Protein AF-A0A0P7W0I5-F1 (afdb_monomer_lite)

Radius of gyration: 29.63 Å; chains: 1; bounding box: 46×49×88 Å

Secondary structure (DSSP, 8-state):
------S-PPPPHHHHHHHHHHHHHHHHHHHHHHSSPPPHHHHHHHHHHHHHHHHHHHHHHHHHHHHHH--TTHHHHHHHHHHHHHHHHHHHHHHHHTT-

Foldseek 3Di:
DDDDDDDDDDPDVVVVVVVVVVVVVVVVVVVCVVPVDPPPVRVCVVLVVLLVVLQVQLQVQLVVVCVVVVPPPVSNVVSNVRSNVVSVVVVVVVVVVVVD

pLDDT: mean 83.16, std 11.59, range [45.47, 97.06]

Sequence (100 aa):
MSSPSDHTRPPEPDDFEHRLAEKLKARQARQAKENAAPSGWATGMRYGSEFFGGVIAGTVIGLLADHFFGWSPFGLLAGVMLGFAAGALNIVRAVRSMQN

Structure (mmCIF, N/CA/C/O backbone):
data_AF-A0A0P7W0I5-F1
#
_entry.id   AF-A0A0P7W0I5-F1
#
loop_
_atom_site.group_PDB
_atom_site.id
_atom_site.type_symbol
_atom_site.label_atom_id
_atom_site.label_alt_id
_atom_site.label_comp_id
_atom_site.label_asym_id
_atom_site.label_entity_id
_atom_site.label_seq_id
_atom_site.pdbx_PDB_ins_code
_atom_site.Cartn_x
_atom_site.Cartn_y
_atom_site.Cartn_z
_atom_site.occupancy
_atom_site.B_iso_or_equiv
_atom_site.auth_seq_id
_atom_site.auth_comp_id
_atom_site.auth_asym_id
_atom_site.auth_atom_id
_atom_site.pdbx_PDB_model_num
ATOM 1 N N . MET A 1 1 ? 20.826 -43.113 -68.226 1.00 45.47 1 MET A N 1
ATOM 2 C CA . MET A 1 1 ? 21.982 -43.019 -67.313 1.00 45.47 1 MET A CA 1
ATOM 3 C C . MET A 1 1 ? 21.581 -42.040 -66.223 1.00 45.47 1 MET A C 1
ATOM 5 O O . MET A 1 1 ? 21.725 -40.840 -66.397 1.00 45.47 1 MET A O 1
ATOM 9 N N . SER A 1 2 ? 20.903 -42.541 -65.192 1.00 67.12 2 SER A N 1
ATOM 10 C CA . SER A 1 2 ? 20.373 -41.724 -64.098 1.00 67.12 2 SER A CA 1
ATOM 11 C C . SER A 1 2 ? 21.404 -41.760 -62.984 1.00 67.12 2 SER A C 1
ATOM 13 O O . SER A 1 2 ? 21.557 -42.806 -62.359 1.00 67.12 2 SER A O 1
ATOM 15 N N . SER A 1 3 ? 22.148 -40.671 -62.785 1.00 56.59 3 SER A N 1
ATOM 16 C CA . SER A 1 3 ? 23.022 -40.556 -61.618 1.00 56.59 3 SER A CA 1
ATOM 17 C C . SER A 1 3 ? 22.262 -39.885 -60.470 1.00 56.59 3 SER A C 1
ATOM 19 O O . SER A 1 3 ? 21.796 -38.758 -60.638 1.00 56.59 3 SER A O 1
ATOM 21 N N . PRO A 1 4 ? 22.121 -40.586 -59.334 1.00 73.00 4 PRO A N 1
ATOM 22 C CA . PRO A 1 4 ? 21.506 -40.111 -58.106 1.00 73.00 4 PRO A CA 1
ATOM 23 C C . PRO A 1 4 ? 22.547 -39.440 -57.201 1.00 73.00 4 PRO A C 1
ATOM 25 O O . PRO A 1 4 ? 23.656 -39.947 -57.048 1.00 73.00 4 PRO A O 1
ATOM 28 N N . SER A 1 5 ? 22.176 -38.342 -56.547 1.00 59.25 5 SER A N 1
ATOM 29 C CA . SER A 1 5 ? 22.854 -37.888 -55.326 1.00 59.25 5 SER A CA 1
ATOM 30 C C . SER A 1 5 ? 21.947 -36.970 -54.517 1.00 59.25 5 SER A C 1
ATOM 32 O O . SER A 1 5 ? 21.949 -35.743 -54.617 1.00 59.25 5 SER A O 1
ATOM 34 N N . ASP A 1 6 ? 21.147 -37.660 -53.715 1.00 61.91 6 ASP A N 1
ATOM 35 C CA . ASP A 1 6 ? 20.580 -37.190 -52.467 1.00 61.91 6 ASP A CA 1
ATOM 36 C C . ASP A 1 6 ? 21.669 -36.640 -51.515 1.00 61.91 6 ASP A C 1
ATOM 38 O O . ASP A 1 6 ? 22.823 -37.069 -51.531 1.00 61.91 6 ASP A O 1
ATOM 42 N N . HIS A 1 7 ? 21.255 -35.657 -50.720 1.00 67.12 7 HIS A N 1
ATOM 43 C CA . HIS A 1 7 ? 21.805 -35.172 -49.452 1.00 67.12 7 HIS A CA 1
ATOM 44 C C . HIS A 1 7 ? 23.266 -35.470 -49.060 1.00 67.12 7 HIS A C 1
ATOM 46 O O . HIS A 1 7 ? 23.553 -36.511 -48.477 1.00 67.12 7 HIS A O 1
ATOM 52 N N . THR A 1 8 ? 24.168 -34.481 -49.192 1.00 60.59 8 THR A N 1
ATOM 53 C CA . THR A 1 8 ? 25.277 -34.216 -48.224 1.00 60.59 8 THR A CA 1
ATOM 54 C C . THR A 1 8 ? 26.040 -32.908 -48.500 1.00 60.59 8 THR A C 1
ATOM 56 O O . THR A 1 8 ? 27.248 -32.820 -48.298 1.00 60.59 8 THR A O 1
ATOM 59 N N . ARG A 1 9 ? 25.371 -31.837 -48.954 1.00 60.09 9 ARG A N 1
ATOM 60 C CA . ARG A 1 9 ? 26.022 -30.517 -48.913 1.00 60.09 9 ARG A CA 1
ATOM 61 C C . ARG A 1 9 ? 25.907 -29.982 -47.483 1.00 60.09 9 ARG A C 1
ATOM 63 O O . ARG A 1 9 ? 24.776 -29.903 -46.997 1.00 60.09 9 ARG A O 1
ATOM 70 N N . PRO A 1 10 ? 27.024 -29.687 -46.783 1.00 65.50 10 PRO A N 1
ATOM 71 C CA . PRO A 1 10 ? 26.940 -29.007 -45.499 1.00 65.50 10 PRO A CA 1
ATOM 72 C C . PRO A 1 10 ? 26.109 -27.734 -45.708 1.00 65.50 10 PRO A C 1
ATOM 74 O O . PRO A 1 10 ? 26.225 -27.129 -46.779 1.00 65.50 10 PRO A O 1
ATOM 77 N N . PRO A 1 11 ? 25.226 -27.381 -44.755 1.00 67.81 11 PRO A N 1
ATOM 78 C CA . PRO A 1 11 ? 24.438 -26.160 -44.859 1.00 67.81 11 PRO A CA 1
ATOM 79 C C . PRO A 1 11 ? 25.382 -25.013 -45.210 1.00 67.81 11 PRO A C 1
ATOM 81 O O . PRO A 1 11 ? 26.448 -24.893 -44.600 1.00 67.81 11 PRO A O 1
ATOM 84 N N . GLU A 1 12 ? 25.018 -24.247 -46.237 1.00 75.75 12 GLU A N 1
ATOM 85 C CA . GLU A 1 12 ? 25.815 -23.118 -46.692 1.00 75.75 12 GLU A CA 1
ATOM 86 C C . GLU A 1 12 ? 26.065 -22.214 -45.473 1.00 75.75 12 GLU A C 1
ATOM 88 O O . GLU A 1 12 ? 25.128 -21.984 -44.698 1.00 75.75 12 GLU A O 1
ATOM 93 N N . PRO A 1 13 ? 27.312 -21.779 -45.213 1.00 75.75 13 PRO A N 1
ATOM 94 C CA . PRO A 1 13 ? 27.631 -20.978 -44.032 1.00 75.75 13 PRO A CA 1
ATOM 95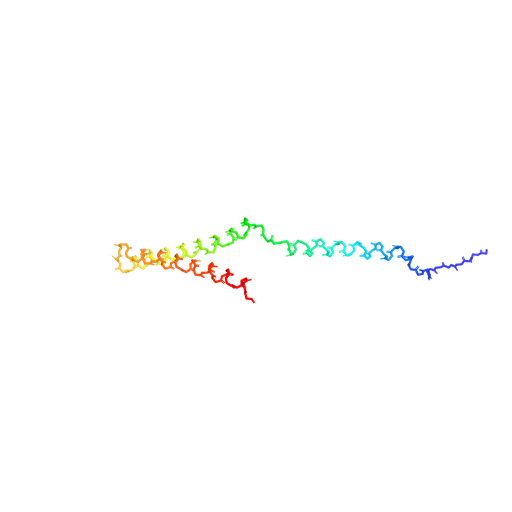 C C . PRO A 1 13 ? 26.674 -19.793 -43.861 1.00 75.75 13 PRO A C 1
ATOM 97 O O . PRO A 1 13 ? 26.236 -19.511 -42.750 1.00 75.75 13 PRO A O 1
ATOM 100 N N . ASP A 1 14 ? 26.241 -19.205 -44.972 1.00 79.44 14 ASP A N 1
ATOM 101 C CA . ASP A 1 14 ? 25.291 -18.100 -45.020 1.00 79.44 14 ASP A CA 1
ATOM 102 C C . ASP A 1 14 ? 23.921 -18.461 -44.412 1.00 79.44 14 ASP A C 1
ATOM 104 O O . ASP A 1 14 ? 23.385 -17.687 -43.621 1.00 79.44 14 ASP A O 1
ATOM 108 N N . ASP A 1 15 ? 23.384 -19.663 -44.656 1.00 85.00 15 ASP A N 1
ATOM 109 C CA . ASP A 1 15 ? 22.123 -20.144 -44.056 1.00 85.00 15 ASP A CA 1
ATOM 110 C C . ASP A 1 15 ? 22.243 -20.381 -42.544 1.00 85.00 15 ASP A C 1
ATOM 112 O O . ASP A 1 15 ? 21.271 -20.288 -41.778 1.00 85.00 15 ASP A O 1
ATOM 116 N N . PHE A 1 16 ? 23.432 -20.780 -42.092 1.00 84.12 16 PHE A N 1
ATOM 117 C CA . PHE A 1 16 ? 23.718 -20.947 -40.674 1.00 84.12 16 PHE A CA 1
ATOM 118 C C . PHE A 1 16 ? 23.810 -19.587 -39.979 1.00 84.12 16 PHE A C 1
ATOM 120 O O . PHE A 1 16 ? 23.121 -19.378 -38.977 1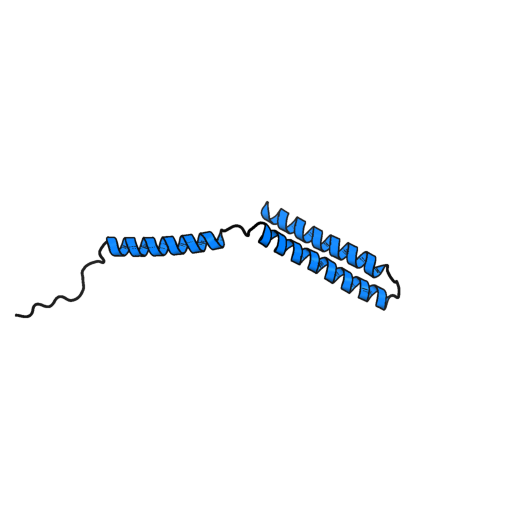.00 84.12 16 PHE A O 1
ATOM 127 N N . GLU A 1 17 ? 24.574 -18.657 -40.550 1.00 87.12 17 GLU A N 1
ATOM 128 C CA . GLU A 1 17 ? 24.723 -17.288 -40.057 1.00 87.12 17 GLU A CA 1
ATOM 129 C C . GLU A 1 17 ? 23.381 -16.550 -40.040 1.00 87.12 17 GLU A C 1
ATOM 131 O O . GLU A 1 17 ? 23.044 -15.901 -39.050 1.00 87.12 17 GLU A O 1
ATOM 136 N N . HIS A 1 18 ? 22.548 -16.721 -41.071 1.00 88.50 18 HIS A N 1
ATOM 137 C CA . HIS A 1 18 ? 21.234 -16.083 -41.138 1.00 88.50 18 HIS A CA 1
ATOM 138 C C . HIS A 1 18 ? 20.307 -16.569 -40.016 1.00 88.50 18 HIS A C 1
ATOM 140 O O . HIS A 1 18 ? 19.693 -15.766 -39.307 1.00 88.50 18 HIS A O 1
ATOM 146 N N . ARG A 1 19 ? 20.251 -17.888 -39.780 1.00 84.88 19 ARG A N 1
ATOM 147 C CA . ARG A 1 19 ? 19.459 -18.473 -38.683 1.00 84.88 19 ARG A CA 1
ATOM 148 C C . ARG A 1 19 ? 20.023 -18.121 -37.313 1.00 84.88 19 ARG A C 1
ATOM 150 O O . ARG A 1 19 ? 19.258 -17.950 -36.362 1.00 84.88 19 ARG A O 1
ATOM 157 N N . LEU A 1 20 ? 21.344 -18.028 -37.186 1.00 89.12 20 LEU A N 1
ATOM 158 C CA . LEU A 1 20 ? 21.994 -17.614 -35.951 1.00 89.12 20 LEU A CA 1
ATOM 159 C C . LEU A 1 20 ? 21.682 -16.145 -35.651 1.00 89.12 20 LEU A C 1
ATOM 161 O O . LEU A 1 20 ? 21.268 -15.837 -34.535 1.00 89.12 20 LEU A O 1
ATOM 165 N N . ALA A 1 21 ? 21.778 -15.266 -36.648 1.00 90.50 21 ALA A N 1
ATOM 166 C CA . ALA A 1 21 ? 21.435 -13.854 -36.546 1.00 90.50 21 ALA A CA 1
ATOM 167 C C . ALA A 1 21 ? 19.954 -13.644 -36.202 1.00 90.50 21 ALA A C 1
ATOM 169 O O . ALA A 1 21 ? 19.640 -12.833 -35.330 1.00 90.50 21 ALA A O 1
ATOM 170 N N . GLU A 1 22 ? 19.037 -14.398 -36.813 1.00 92.00 22 GLU A N 1
ATOM 171 C CA . GLU A 1 22 ? 17.615 -14.370 -36.450 1.00 92.00 22 GLU A CA 1
ATOM 172 C C . GLU A 1 22 ? 17.378 -14.822 -35.008 1.00 92.00 22 GLU A C 1
ATOM 174 O O . GLU A 1 22 ? 16.688 -14.140 -34.247 1.00 92.00 22 GLU A O 1
ATOM 179 N N . LYS A 1 23 ? 17.985 -15.940 -34.593 1.00 89.50 23 LYS A N 1
ATOM 180 C CA . LYS A 1 23 ? 17.871 -16.439 -33.215 1.00 89.50 23 LYS A CA 1
ATOM 181 C C . LYS A 1 23 ? 18.475 -15.468 -32.204 1.00 89.50 23 LYS A C 1
ATOM 183 O O . LYS A 1 23 ? 17.897 -15.282 -31.134 1.00 89.50 23 LYS A O 1
ATOM 188 N N . LEU A 1 24 ? 19.605 -14.840 -32.528 1.00 89.94 24 LEU A N 1
ATOM 189 C CA . LEU A 1 24 ? 20.242 -13.817 -31.701 1.00 89.94 24 LEU A CA 1
ATOM 190 C C . LEU A 1 24 ? 19.359 -12.575 -31.594 1.00 89.94 24 LEU A C 1
ATOM 192 O O . LEU A 1 24 ? 19.112 -12.132 -30.479 1.00 89.94 24 LEU A O 1
ATOM 196 N N . LYS A 1 25 ? 18.804 -12.069 -32.702 1.00 89.94 25 LYS A N 1
ATOM 197 C CA . LYS A 1 25 ? 17.857 -10.941 -32.694 1.00 89.94 25 LYS A CA 1
ATOM 198 C C . LYS A 1 25 ? 16.604 -11.250 -31.880 1.00 89.94 25 LYS A C 1
ATOM 200 O O . LYS A 1 25 ? 16.185 -10.427 -31.072 1.00 89.94 25 LYS A O 1
ATOM 205 N N . ALA A 1 26 ? 16.027 -12.440 -32.034 1.00 88.12 26 ALA A N 1
ATOM 206 C CA . ALA A 1 26 ? 14.859 -12.861 -31.263 1.00 88.12 26 ALA A CA 1
ATOM 207 C C . ALA A 1 26 ? 15.170 -12.959 -29.761 1.00 88.12 26 ALA A C 1
ATOM 209 O O . ALA A 1 26 ? 14.384 -12.500 -28.930 1.00 88.12 26 ALA A O 1
ATOM 210 N N . ARG A 1 27 ? 16.340 -13.508 -29.401 1.00 85.44 27 ARG A N 1
ATOM 211 C CA . ARG A 1 27 ? 16.816 -13.543 -28.011 1.00 85.44 27 ARG A CA 1
ATOM 212 C C . ARG A 1 27 ? 17.070 -12.144 -27.468 1.00 85.44 27 ARG A C 1
ATOM 214 O O . ARG A 1 27 ? 16.591 -11.850 -26.383 1.00 85.44 27 ARG A O 1
ATOM 221 N N . GLN A 1 28 ? 17.732 -11.275 -28.225 1.00 83.69 28 GLN A N 1
ATOM 222 C CA . GLN A 1 28 ? 17.985 -9.887 -27.846 1.00 83.69 28 GLN A CA 1
ATOM 223 C C . GLN A 1 28 ? 16.688 -9.100 -27.671 1.00 83.69 28 GLN A C 1
ATOM 225 O O . GLN A 1 28 ? 16.570 -8.372 -26.700 1.00 83.69 28 GLN A O 1
ATOM 230 N N . ALA A 1 29 ? 15.689 -9.270 -28.538 1.00 81.44 29 ALA A N 1
ATOM 231 C CA . ALA A 1 29 ? 14.393 -8.606 -28.398 1.00 81.44 29 ALA A CA 1
ATOM 232 C C . ALA A 1 29 ? 13.624 -9.092 -27.159 1.00 81.44 29 ALA A C 1
ATOM 234 O O . ALA A 1 29 ? 13.026 -8.293 -26.439 1.00 81.44 29 ALA A O 1
ATOM 235 N N . ARG A 1 30 ? 13.665 -10.400 -26.877 1.00 79.62 30 ARG A N 1
ATOM 236 C CA . ARG A 1 30 ? 13.047 -10.984 -25.678 1.00 79.62 30 ARG A CA 1
ATOM 237 C C . ARG A 1 30 ? 13.758 -10.522 -24.409 1.00 79.62 30 ARG A C 1
ATOM 239 O O . ARG A 1 30 ? 13.102 -10.082 -23.474 1.00 79.62 30 ARG A O 1
ATOM 246 N N . GLN A 1 31 ? 15.085 -10.517 -24.434 1.00 75.69 31 GLN A N 1
ATOM 247 C CA . GLN A 1 31 ? 15.930 -10.056 -23.344 1.00 75.69 31 GLN A CA 1
ATOM 248 C C . GLN A 1 31 ? 15.824 -8.539 -23.148 1.00 75.69 31 GLN A C 1
ATOM 250 O O . GLN A 1 31 ? 15.806 -8.085 -22.020 1.00 75.69 31 GLN A O 1
ATOM 255 N N . ALA A 1 32 ? 15.662 -7.743 -24.207 1.00 72.50 32 ALA A N 1
ATOM 256 C CA . ALA A 1 32 ? 15.392 -6.309 -24.120 1.00 72.50 32 ALA A CA 1
ATOM 257 C C . ALA A 1 32 ? 13.996 -6.019 -23.563 1.00 72.50 32 ALA A C 1
ATOM 259 O O . ALA A 1 32 ? 13.819 -5.005 -22.910 1.00 72.50 32 ALA A O 1
ATOM 260 N N . LYS A 1 33 ? 13.013 -6.899 -23.784 1.00 70.44 33 LYS A N 1
ATOM 261 C CA . LYS A 1 33 ? 11.675 -6.794 -23.186 1.00 70.44 33 LYS A CA 1
ATOM 262 C C . LYS A 1 33 ? 11.655 -7.234 -21.717 1.00 70.44 33 LYS A C 1
ATOM 264 O O . LYS A 1 33 ? 10.924 -6.650 -20.930 1.00 70.44 33 LYS A O 1
ATOM 269 N N . GLU A 1 34 ? 12.453 -8.239 -21.358 1.00 67.88 34 GLU A N 1
ATOM 270 C CA . GLU A 1 34 ? 12.656 -8.700 -19.975 1.00 67.88 34 GLU A CA 1
ATOM 271 C C . GLU A 1 34 ? 13.522 -7.716 -19.163 1.00 67.88 34 GLU A C 1
ATOM 273 O O . GLU A 1 34 ? 13.226 -7.454 -18.002 1.00 67.88 34 GLU A O 1
ATOM 278 N N . ASN A 1 35 ? 14.539 -7.118 -19.791 1.00 61.72 35 ASN A N 1
ATOM 279 C CA . ASN A 1 35 ? 15.435 -6.113 -19.207 1.00 61.72 35 ASN A CA 1
ATOM 280 C C . ASN A 1 35 ? 14.943 -4.676 -19.407 1.00 61.72 35 ASN A C 1
ATOM 282 O O . ASN A 1 35 ? 15.588 -3.745 -18.920 1.00 61.72 35 ASN A O 1
ATOM 286 N N . ALA A 1 36 ? 13.847 -4.462 -20.143 1.00 65.75 36 ALA A N 1
ATOM 287 C CA . ALA A 1 36 ? 13.219 -3.153 -20.217 1.00 65.75 36 ALA A CA 1
ATOM 288 C C . ALA A 1 36 ? 12.768 -2.819 -18.802 1.00 65.75 36 ALA A C 1
ATOM 290 O O . ALA A 1 36 ? 11.818 -3.415 -18.290 1.00 65.75 36 ALA A O 1
ATOM 291 N N . ALA A 1 37 ? 13.481 -1.887 -18.167 1.00 62.78 37 ALA A N 1
ATOM 292 C CA . ALA A 1 37 ? 13.101 -1.384 -16.864 1.00 62.78 37 ALA A CA 1
ATOM 293 C C . ALA A 1 37 ? 11.614 -1.004 -16.934 1.00 62.78 37 ALA A C 1
ATOM 295 O O . ALA A 1 37 ? 11.226 -0.281 -17.863 1.00 62.78 37 ALA A O 1
ATOM 296 N N . PRO A 1 38 ? 10.763 -1.521 -16.025 1.00 66.62 38 PRO A N 1
ATOM 297 C CA . PRO A 1 38 ? 9.360 -1.151 -16.011 1.00 66.62 38 PRO A CA 1
ATOM 298 C C . PRO A 1 38 ? 9.279 0.370 -16.032 1.00 66.62 38 PRO A C 1
ATOM 300 O O . PRO A 1 38 ? 9.976 1.040 -15.264 1.00 66.62 38 PRO A O 1
ATOM 303 N N . SER A 1 39 ? 8.469 0.911 -16.947 1.00 77.50 39 SER A N 1
ATOM 304 C CA . SER A 1 39 ? 8.320 2.358 -17.081 1.00 77.50 39 SER A CA 1
ATOM 305 C C . SER A 1 39 ? 8.058 2.969 -15.703 1.00 77.50 39 SER A C 1
ATOM 307 O O . SER A 1 39 ? 7.435 2.331 -14.847 1.00 77.50 39 SER A O 1
ATOM 309 N N . GLY A 1 40 ? 8.525 4.198 -15.461 1.00 79.56 40 GLY A N 1
ATOM 310 C CA . GLY A 1 40 ? 8.298 4.870 -14.172 1.00 79.56 40 GLY A CA 1
ATOM 311 C C . GLY A 1 40 ? 6.823 4.827 -13.746 1.00 79.56 40 GLY A C 1
ATOM 312 O O . GLY A 1 40 ? 6.519 4.660 -12.569 1.00 79.56 40 GLY A O 1
ATOM 313 N N . TRP A 1 41 ? 5.914 4.833 -14.728 1.00 84.50 41 TRP A N 1
ATOM 314 C CA . TRP A 1 41 ? 4.486 4.590 -14.551 1.00 84.50 41 TRP A CA 1
ATOM 315 C C . TRP A 1 41 ? 4.1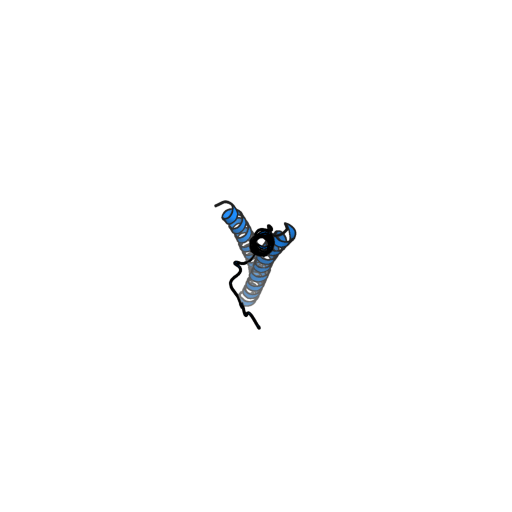42 3.186 -14.027 1.00 84.50 41 TRP A C 1
ATOM 317 O O . TRP A 1 41 ? 3.443 3.072 -13.027 1.00 84.50 41 TRP A O 1
ATOM 327 N N . ALA A 1 42 ? 4.631 2.111 -14.655 1.00 85.38 42 ALA A N 1
ATOM 328 C CA . ALA A 1 42 ? 4.372 0.738 -14.207 1.00 85.38 42 ALA A CA 1
ATOM 329 C C . ALA A 1 42 ? 4.928 0.476 -12.797 1.00 85.38 42 ALA A C 1
ATOM 331 O O . ALA A 1 42 ? 4.266 -0.146 -11.965 1.00 85.38 42 ALA A O 1
ATOM 332 N N . THR A 1 43 ? 6.117 1.009 -12.512 1.00 84.38 43 THR A N 1
ATOM 333 C CA . THR A 1 43 ? 6.736 0.950 -11.184 1.00 84.38 43 THR A CA 1
ATOM 334 C C . THR A 1 43 ? 5.909 1.724 -10.152 1.00 84.38 43 THR A C 1
ATOM 336 O O . THR A 1 43 ? 5.608 1.197 -9.082 1.00 84.38 43 THR A O 1
ATOM 339 N N . GLY A 1 44 ? 5.473 2.941 -10.494 1.00 87.50 44 GLY A N 1
ATOM 340 C CA . GLY A 1 44 ? 4.603 3.760 -9.650 1.00 87.50 44 GLY A CA 1
ATOM 341 C C . GLY A 1 44 ? 3.245 3.110 -9.380 1.00 87.50 44 GLY A C 1
ATOM 342 O O . GLY A 1 44 ? 2.801 3.092 -8.236 1.00 87.50 44 GLY A O 1
ATOM 343 N N . MET A 1 45 ? 2.612 2.505 -10.391 1.00 91.31 45 MET A N 1
ATOM 344 C CA . MET A 1 45 ? 1.350 1.778 -10.222 1.00 91.31 45 MET A CA 1
ATOM 345 C C . MET A 1 45 ? 1.500 0.566 -9.304 1.00 91.31 45 MET A C 1
ATOM 347 O O . MET A 1 45 ? 0.632 0.346 -8.462 1.00 91.31 45 MET A O 1
ATOM 351 N N . ARG A 1 46 ? 2.595 -0.200 -9.419 1.00 87.50 46 ARG A N 1
ATOM 352 C CA . ARG A 1 46 ? 2.843 -1.348 -8.535 1.00 87.50 46 ARG A CA 1
ATOM 353 C C . ARG A 1 46 ? 2.933 -0.899 -7.079 1.00 87.50 46 ARG A C 1
ATOM 355 O O . ARG A 1 46 ? 2.133 -1.342 -6.259 1.00 87.50 46 ARG A O 1
ATOM 362 N N . TYR A 1 47 ? 3.826 0.043 -6.784 1.00 89.06 47 TYR A N 1
ATOM 363 C CA . TYR A 1 47 ? 3.999 0.553 -5.421 1.00 89.06 47 TYR A CA 1
ATOM 364 C C . TYR A 1 47 ? 2.753 1.263 -4.887 1.00 89.06 47 TYR A C 1
ATOM 366 O O . TYR A 1 47 ? 2.393 1.084 -3.726 1.00 89.06 47 TYR A O 1
ATOM 374 N N . GLY A 1 48 ? 2.054 2.014 -5.740 1.00 91.06 48 GLY A N 1
ATOM 375 C CA . GLY A 1 48 ? 0.778 2.632 -5.401 1.00 91.06 48 GLY A CA 1
ATOM 376 C C . GLY A 1 48 ? -0.274 1.591 -5.020 1.00 91.06 48 GLY A C 1
ATOM 377 O O . GLY A 1 48 ? -0.904 1.726 -3.977 1.00 91.06 48 GLY A O 1
ATOM 378 N N . SER A 1 49 ? -0.432 0.523 -5.808 1.00 92.94 49 SER A N 1
ATOM 379 C CA . SER A 1 49 ? -1.418 -0.533 -5.536 1.00 92.94 49 SER A CA 1
ATOM 380 C C . SER A 1 49 ? -1.145 -1.285 -4.231 1.00 92.94 49 SER A C 1
ATOM 382 O O . SER A 1 49 ? -2.076 -1.554 -3.474 1.00 92.94 49 SER A O 1
ATOM 384 N N . GLU A 1 50 ? 0.125 -1.549 -3.918 1.00 89.94 50 GLU A N 1
ATOM 385 C CA . GLU A 1 50 ? 0.535 -2.173 -2.657 1.00 89.94 50 GLU A CA 1
ATOM 386 C C . GLU A 1 50 ? 0.235 -1.261 -1.458 1.00 89.94 50 GLU A C 1
ATOM 388 O O . GLU A 1 50 ? -0.288 -1.712 -0.438 1.00 89.94 50 GLU A O 1
ATOM 393 N N . PHE A 1 51 ? 0.499 0.040 -1.597 1.00 93.31 51 PHE A N 1
ATOM 394 C CA . PHE A 1 51 ? 0.191 1.034 -0.572 1.00 93.31 51 PHE A CA 1
ATOM 395 C C . PHE A 1 51 ? -1.317 1.192 -0.343 1.00 93.31 51 PHE A C 1
ATOM 397 O O . PHE A 1 51 ? -1.781 1.090 0.794 1.00 93.31 51 PHE A O 1
ATOM 404 N N . PHE A 1 52 ? -2.094 1.387 -1.412 1.00 94.31 52 PHE A N 1
ATOM 405 C CA . PHE A 1 52 ? -3.551 1.497 -1.327 1.00 94.31 52 PHE A CA 1
ATOM 406 C C . PHE A 1 52 ? -4.176 0.231 -0.737 1.00 94.31 52 PHE A C 1
ATOM 408 O O . PHE A 1 52 ? -5.083 0.334 0.088 1.00 94.31 52 PHE A O 1
ATOM 415 N N . GLY A 1 53 ? -3.660 -0.951 -1.090 1.00 95.31 53 GLY A N 1
ATOM 416 C CA . GLY A 1 53 ? -4.084 -2.217 -0.494 1.00 95.31 53 GLY A CA 1
ATOM 417 C C . GLY A 1 53 ? -3.899 -2.241 1.026 1.00 95.31 53 GLY A C 1
ATOM 418 O O . GLY A 1 53 ? -4.829 -2.600 1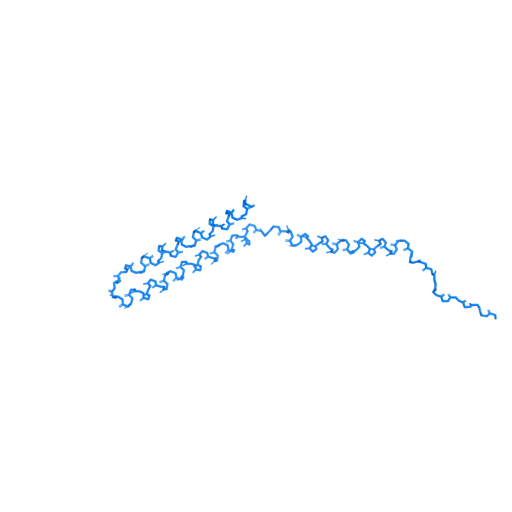.747 1.00 95.31 53 GLY A O 1
ATOM 419 N N . GLY A 1 54 ? -2.742 -1.789 1.523 1.00 93.44 54 GLY A N 1
ATOM 420 C CA . GLY A 1 54 ? -2.466 -1.681 2.960 1.00 93.44 54 GLY A CA 1
ATOM 421 C C . GLY A 1 54 ? -3.401 -0.712 3.689 1.00 93.44 54 GLY A C 1
ATOM 422 O O . GLY A 1 54 ? -3.923 -1.039 4.755 1.00 93.44 54 GLY A O 1
ATOM 423 N N . VAL A 1 55 ? -3.676 0.453 3.095 1.00 94.75 55 VAL A N 1
ATOM 424 C CA . VAL A 1 55 ? -4.603 1.446 3.666 1.00 94.75 55 VAL A CA 1
ATOM 425 C C . VAL A 1 55 ? -6.033 0.907 3.717 1.00 94.75 55 VAL A C 1
ATOM 427 O O . VAL A 1 55 ? -6.692 1.025 4.752 1.00 94.75 55 VAL A O 1
ATOM 430 N N . ILE A 1 56 ? -6.514 0.279 2.638 1.00 97.06 56 ILE A N 1
ATOM 431 C CA . ILE A 1 56 ? -7.858 -0.319 2.594 1.00 97.06 56 ILE A CA 1
ATOM 432 C C . ILE A 1 56 ? -7.968 -1.436 3.634 1.00 97.06 56 ILE A C 1
ATOM 434 O O . ILE A 1 56 ? -8.921 -1.446 4.411 1.00 97.06 56 ILE A O 1
ATOM 438 N N . ALA A 1 57 ? -6.978 -2.330 3.711 1.00 95.75 57 ALA A N 1
ATOM 439 C CA . ALA A 1 57 ? -6.957 -3.398 4.707 1.00 95.75 57 ALA A CA 1
ATOM 440 C C . ALA A 1 57 ? -6.988 -2.847 6.143 1.00 95.75 57 ALA A C 1
ATOM 442 O O . ALA A 1 57 ? -7.811 -3.282 6.948 1.00 95.75 57 ALA A O 1
ATOM 443 N N . GLY A 1 58 ? -6.153 -1.849 6.453 1.00 94.88 58 GLY A N 1
ATOM 444 C CA . GLY A 1 58 ? -6.134 -1.198 7.765 1.00 94.88 58 GLY A CA 1
ATOM 445 C C . GLY A 1 58 ? -7.455 -0.507 8.105 1.00 94.88 58 GLY A C 1
ATOM 446 O O . GLY A 1 58 ? -7.934 -0.609 9.232 1.00 94.88 58 GLY A O 1
ATOM 447 N N . THR A 1 59 ? -8.094 0.121 7.116 1.00 95.06 59 THR A N 1
ATOM 448 C CA . THR A 1 59 ? -9.413 0.750 7.278 1.00 95.06 59 THR A CA 1
ATOM 449 C C . THR A 1 59 ? -10.488 -0.289 7.592 1.00 95.06 59 THR A C 1
ATOM 451 O O . THR A 1 59 ? -11.253 -0.107 8.533 1.00 95.06 59 THR A O 1
ATOM 454 N N . VAL A 1 60 ? -10.531 -1.401 6.850 1.00 95.75 60 VAL A N 1
ATOM 455 C CA . VAL A 1 60 ? -11.496 -2.491 7.079 1.00 95.75 60 VAL A CA 1
ATOM 456 C C . VAL A 1 60 ? -11.312 -3.097 8.469 1.00 95.75 60 VAL A C 1
ATOM 458 O O . VAL A 1 60 ? -12.289 -3.278 9.193 1.00 95.75 60 VAL A O 1
ATOM 461 N N . ILE A 1 61 ? -10.067 -3.359 8.875 1.00 94.38 61 ILE A N 1
ATOM 462 C CA . ILE A 1 61 ? -9.751 -3.868 10.216 1.00 94.38 61 ILE A CA 1
ATOM 463 C C . ILE A 1 61 ? -10.169 -2.857 11.291 1.00 94.38 61 ILE A C 1
ATOM 465 O O . ILE A 1 61 ? -10.779 -3.243 12.286 1.00 94.38 61 ILE A O 1
ATOM 469 N N . GLY A 1 62 ? -9.887 -1.569 11.083 1.00 92.69 62 GLY A N 1
ATOM 470 C CA . GLY A 1 62 ? -10.257 -0.504 12.011 1.00 92.69 62 GLY A CA 1
ATOM 471 C C . GLY A 1 62 ? -11.770 -0.351 12.176 1.00 92.69 62 GLY A C 1
ATOM 472 O O . GLY A 1 62 ? -12.248 -0.218 13.298 1.00 92.69 62 GLY A O 1
ATOM 473 N N . LEU A 1 63 ? -12.533 -0.461 11.084 1.00 92.25 63 LEU A N 1
ATOM 474 C CA . LEU A 1 63 ? -14.000 -0.459 11.115 1.00 92.25 63 LEU A CA 1
ATOM 475 C C . LEU A 1 63 ? -14.569 -1.665 11.861 1.00 92.25 63 LEU A C 1
ATOM 477 O O . LEU A 1 63 ? -15.505 -1.517 12.644 1.00 92.25 63 LEU A O 1
ATOM 481 N N . LEU A 1 64 ? -14.008 -2.855 11.634 1.00 91.44 64 LEU A N 1
ATOM 482 C CA . LEU A 1 64 ? -14.407 -4.052 12.372 1.00 91.44 64 LEU A CA 1
ATOM 483 C C . LEU A 1 64 ? -14.125 -3.872 13.867 1.00 91.44 64 LEU A C 1
ATOM 485 O O . LEU A 1 64 ? -15.000 -4.142 14.685 1.00 91.44 64 LEU A O 1
ATOM 489 N N . ALA A 1 65 ? -12.945 -3.360 14.225 1.00 89.94 65 ALA A N 1
ATOM 490 C CA . ALA A 1 65 ? -12.598 -3.070 15.612 1.00 89.94 65 ALA A CA 1
ATOM 491 C C . ALA A 1 65 ? -13.569 -2.059 16.247 1.00 89.94 65 ALA A C 1
ATOM 493 O O . ALA A 1 65 ? -14.098 -2.325 17.325 1.00 89.94 65 ALA A O 1
ATOM 494 N N . ASP A 1 66 ? -13.877 -0.955 15.564 1.00 89.31 66 ASP A N 1
ATOM 495 C CA . ASP A 1 66 ? -14.854 0.031 16.045 1.00 89.31 66 ASP A CA 1
ATOM 496 C C . ASP A 1 66 ? -16.236 -0.587 16.271 1.00 89.31 66 ASP A C 1
ATOM 498 O O . ASP A 1 66 ? -16.896 -0.269 17.261 1.00 89.31 66 ASP A O 1
ATOM 502 N N . HIS A 1 67 ? -16.658 -1.505 15.397 1.00 87.94 67 HIS A N 1
ATOM 503 C CA . HIS A 1 67 ? -17.944 -2.186 15.518 1.00 87.94 67 HIS A CA 1
ATOM 504 C C . HIS A 1 67 ? -17.999 -3.150 16.713 1.00 87.94 67 HIS A C 1
ATOM 506 O O . HIS A 1 67 ? -18.997 -3.173 17.429 1.00 87.94 67 HIS A O 1
ATOM 512 N N . PHE A 1 68 ? -16.934 -3.920 16.960 1.00 87.56 68 PHE A N 1
ATOM 513 C CA . PHE A 1 68 ? -16.891 -4.875 18.075 1.00 87.56 68 PHE A CA 1
ATOM 514 C C . PHE A 1 68 ? -16.707 -4.204 19.438 1.00 87.56 68 PHE A C 1
ATOM 516 O O . PHE A 1 68 ? -17.315 -4.634 20.416 1.00 87.56 68 PHE A O 1
ATOM 523 N N . PHE A 1 69 ? -15.872 -3.165 19.518 1.00 84.44 69 PHE A N 1
ATOM 524 C CA . PHE A 1 69 ? -15.573 -2.482 20.780 1.00 84.44 69 PHE A CA 1
ATOM 525 C C . PHE A 1 69 ? -16.537 -1.327 21.086 1.00 84.44 69 PHE A C 1
ATOM 527 O O . PHE A 1 69 ? -16.554 -0.830 22.211 1.00 84.44 69 PHE A O 1
ATOM 534 N N . GLY A 1 70 ? -17.335 -0.876 20.111 1.00 76.81 70 GLY A N 1
ATOM 535 C CA . GLY A 1 70 ? -18.189 0.309 20.246 1.00 76.81 70 GLY A CA 1
ATOM 536 C C . GLY A 1 70 ? -17.398 1.618 20.380 1.00 76.81 70 GLY A C 1
ATOM 537 O O . GLY A 1 70 ? -17.958 2.644 20.759 1.00 76.81 70 GLY A O 1
ATOM 538 N N . TRP A 1 71 ? -16.090 1.592 20.100 1.00 74.69 71 TRP A N 1
ATOM 539 C CA . TRP A 1 71 ? -15.152 2.706 20.268 1.00 74.69 71 TRP A CA 1
ATOM 540 C C . TRP A 1 71 ? -15.026 3.540 18.987 1.00 74.69 71 TRP A C 1
ATOM 542 O O . TRP A 1 71 ? -13.926 3.777 18.503 1.00 74.69 71 TRP A O 1
ATOM 552 N N . SER A 1 72 ? -16.130 4.014 18.406 1.00 75.81 72 SER A N 1
ATOM 553 C CA . SER A 1 72 ? -16.024 4.848 17.199 1.00 75.81 72 SER A CA 1
ATOM 554 C C . SER A 1 72 ? -15.507 6.261 17.534 1.00 75.81 72 SER A C 1
ATOM 556 O O . SER A 1 72 ? -16.090 6.884 18.429 1.00 75.81 72 SER A O 1
ATOM 558 N N . PRO A 1 73 ? -14.498 6.821 16.824 1.00 82.19 73 PRO A N 1
ATOM 559 C CA . PRO A 1 73 ? -13.790 6.295 15.645 1.00 82.19 73 PRO A CA 1
ATOM 560 C C . PRO A 1 73 ? -12.311 5.917 15.918 1.00 82.19 73 PRO A C 1
ATOM 562 O O . PRO A 1 73 ? -11.437 6.160 15.081 1.00 82.19 73 PRO A O 1
ATOM 565 N N . PHE A 1 74 ? -11.975 5.419 17.112 1.00 87.88 74 PHE A N 1
ATOM 566 C CA . PHE A 1 74 ? -10.574 5.234 17.519 1.00 87.88 74 PHE A CA 1
ATOM 567 C C . PHE A 1 74 ? -9.888 4.065 16.804 1.00 87.88 74 PHE A C 1
ATOM 569 O O . PHE A 1 74 ? -8.723 4.180 16.418 1.00 87.88 74 PHE A O 1
ATOM 576 N N . GLY A 1 75 ? -10.596 2.957 16.596 1.00 87.81 75 GLY A N 1
ATOM 577 C CA . GLY A 1 75 ? -10.132 1.798 15.841 1.00 87.81 75 GLY A CA 1
ATOM 578 C C . GLY A 1 75 ? -9.968 2.106 14.358 1.00 87.81 75 GLY A C 1
ATOM 579 O O . GLY A 1 75 ? -8.950 1.725 13.785 1.00 87.81 75 GLY A O 1
ATOM 580 N N . LEU A 1 76 ? -10.876 2.870 13.741 1.00 91.62 76 LEU A N 1
ATOM 581 C CA . LEU A 1 76 ? -10.685 3.371 12.377 1.00 91.62 76 LEU A CA 1
ATOM 582 C C . LEU A 1 76 ? -9.459 4.288 12.276 1.00 91.62 76 LEU A C 1
ATOM 584 O O . LEU A 1 76 ? -8.649 4.114 11.366 1.00 91.62 76 LEU A O 1
ATOM 588 N N . LEU A 1 77 ? -9.273 5.219 13.219 1.00 92.94 77 LEU A N 1
ATOM 589 C CA . LEU A 1 77 ? -8.119 6.123 13.217 1.00 92.94 77 LEU A CA 1
ATOM 590 C C . LEU A 1 77 ? -6.797 5.349 13.344 1.00 92.94 77 LEU A C 1
ATOM 592 O O . LEU A 1 77 ? -5.871 5.558 12.556 1.00 92.94 77 LEU A O 1
ATOM 596 N N . ALA A 1 78 ? -6.726 4.414 14.295 1.00 91.94 78 ALA A N 1
ATOM 597 C CA . ALA A 1 78 ? -5.566 3.549 14.482 1.00 91.94 78 ALA A CA 1
ATOM 598 C C . ALA A 1 78 ? -5.340 2.626 13.274 1.00 91.94 78 ALA A C 1
ATOM 600 O O . ALA A 1 78 ? -4.209 2.484 12.814 1.00 91.94 78 ALA A O 1
ATOM 601 N N . GLY A 1 79 ? -6.404 2.037 12.727 1.00 93.31 79 GLY A N 1
ATOM 602 C CA . GLY A 1 79 ? -6.359 1.133 11.581 1.00 93.31 79 GLY A CA 1
ATOM 603 C C . GLY A 1 79 ? -5.854 1.813 10.310 1.00 93.31 79 GLY A C 1
ATOM 604 O O . GLY A 1 79 ? -4.987 1.268 9.629 1.00 93.31 79 GLY A O 1
ATOM 605 N N . VAL A 1 80 ? -6.315 3.033 10.020 1.00 94.25 80 VAL A N 1
ATOM 606 C CA . VAL A 1 80 ? -5.818 3.840 8.892 1.00 94.25 80 VAL A CA 1
ATOM 607 C C . VAL A 1 80 ? -4.345 4.200 9.084 1.00 94.25 80 VAL A C 1
ATOM 609 O O . VAL A 1 80 ? -3.555 4.035 8.155 1.00 94.25 80 VAL A O 1
ATOM 612 N N . MET A 1 81 ? -3.949 4.647 10.280 1.00 96.19 81 MET A N 1
ATOM 613 C CA . MET A 1 81 ? -2.545 4.956 10.584 1.00 96.19 81 MET A CA 1
ATOM 614 C C . MET A 1 81 ? -1.640 3.733 10.436 1.00 96.19 81 MET A C 1
ATOM 616 O O . MET A 1 81 ? -0.562 3.828 9.850 1.00 96.19 81 MET A O 1
ATOM 620 N N . LEU A 1 82 ? -2.091 2.571 10.907 1.00 94.50 82 LEU A N 1
ATOM 621 C CA . LEU A 1 82 ? -1.350 1.318 10.806 1.00 94.50 82 LEU A CA 1
ATOM 622 C C . LEU A 1 82 ? -1.275 0.834 9.350 1.00 94.50 82 LEU A C 1
ATOM 624 O O . LEU A 1 82 ? -0.196 0.463 8.894 1.00 94.50 82 LEU A O 1
ATOM 628 N N . GLY A 1 83 ? -2.372 0.913 8.592 1.00 93.56 83 GLY A N 1
ATOM 629 C CA . GLY A 1 83 ? -2.402 0.596 7.160 1.00 93.56 83 GLY A CA 1
ATOM 630 C C . GLY A 1 83 ? -1.484 1.500 6.334 1.00 93.56 83 GLY A C 1
ATOM 631 O O . GLY A 1 83 ? -0.740 1.016 5.479 1.00 93.56 83 GLY A O 1
ATOM 632 N N . PHE A 1 84 ? -1.460 2.799 6.643 1.00 94.31 84 PHE A N 1
ATOM 633 C CA . PHE A 1 84 ? -0.527 3.756 6.053 1.00 94.31 84 PHE A CA 1
ATOM 634 C C . PHE A 1 84 ? 0.926 3.417 6.398 1.00 94.31 84 PHE A C 1
ATOM 636 O O . PHE A 1 84 ? 1.766 3.343 5.502 1.00 94.31 84 PHE A O 1
ATOM 643 N N . ALA A 1 85 ? 1.228 3.174 7.678 1.00 94.75 85 ALA A N 1
ATOM 644 C CA . ALA A 1 85 ? 2.569 2.809 8.121 1.00 94.75 85 ALA A CA 1
ATOM 645 C C . ALA A 1 85 ? 3.046 1.517 7.445 1.00 94.75 85 ALA A C 1
ATOM 647 O O . ALA A 1 85 ? 4.162 1.473 6.933 1.00 94.75 85 ALA A O 1
ATOM 648 N N . ALA A 1 86 ? 2.194 0.492 7.371 1.00 93.25 86 ALA A N 1
ATOM 649 C CA . ALA A 1 86 ? 2.487 -0.761 6.684 1.00 93.25 86 ALA A CA 1
ATOM 650 C C . ALA A 1 86 ? 2.751 -0.547 5.184 1.00 93.25 86 ALA A C 1
ATOM 652 O O . ALA A 1 86 ? 3.746 -1.050 4.661 1.00 93.25 86 ALA A O 1
ATOM 653 N N . GLY A 1 87 ? 1.915 0.244 4.503 1.00 90.38 87 GLY A N 1
ATOM 654 C CA . GLY A 1 87 ? 2.103 0.585 3.091 1.00 90.38 87 GLY A CA 1
ATOM 655 C C . GLY A 1 87 ? 3.402 1.357 2.837 1.00 90.38 87 GLY A C 1
ATOM 656 O O . GLY A 1 87 ? 4.172 1.006 1.944 1.00 90.38 87 GLY A O 1
ATOM 657 N N . ALA A 1 88 ? 3.690 2.374 3.653 1.00 91.75 88 ALA A N 1
ATOM 658 C CA . ALA A 1 88 ? 4.914 3.167 3.553 1.00 91.75 88 ALA A CA 1
ATOM 659 C C . ALA A 1 88 ? 6.170 2.322 3.836 1.00 91.75 88 ALA A C 1
ATOM 661 O O . ALA A 1 88 ? 7.148 2.394 3.089 1.00 91.75 88 ALA A O 1
ATOM 662 N N . LEU A 1 89 ? 6.135 1.470 4.866 1.00 91.62 89 LEU A N 1
ATOM 663 C CA . LEU A 1 89 ? 7.220 0.540 5.186 1.00 91.62 89 LEU A CA 1
ATOM 664 C C . LEU A 1 89 ? 7.456 -0.472 4.058 1.00 91.62 89 LEU A C 1
ATOM 666 O O . LEU A 1 89 ? 8.612 -0.795 3.776 1.00 91.62 89 LEU A O 1
ATOM 670 N N . ASN A 1 90 ? 6.400 -0.943 3.385 1.00 89.94 90 ASN A N 1
ATOM 671 C CA . ASN A 1 90 ? 6.528 -1.843 2.239 1.00 89.94 90 ASN A CA 1
ATOM 672 C C . ASN A 1 90 ? 7.255 -1.168 1.063 1.00 89.94 90 ASN A C 1
ATOM 674 O O . ASN A 1 90 ? 8.185 -1.750 0.502 1.00 89.94 90 ASN A O 1
ATOM 678 N N . ILE A 1 91 ? 6.919 0.092 0.756 1.00 87.75 91 ILE A N 1
ATOM 679 C CA . ILE A 1 91 ? 7.606 0.873 -0.287 1.00 87.75 91 ILE A CA 1
ATOM 680 C C . ILE A 1 91 ? 9.080 1.083 0.069 1.00 87.75 91 ILE A C 1
ATOM 682 O O . ILE A 1 91 ? 9.958 0.794 -0.744 1.00 87.75 91 ILE A O 1
ATOM 686 N N . VAL A 1 92 ? 9.373 1.556 1.285 1.00 90.56 92 VAL A N 1
ATOM 687 C CA . VAL A 1 92 ? 10.758 1.800 1.726 1.00 90.56 92 VAL A CA 1
ATOM 688 C C . VAL A 1 92 ? 11.58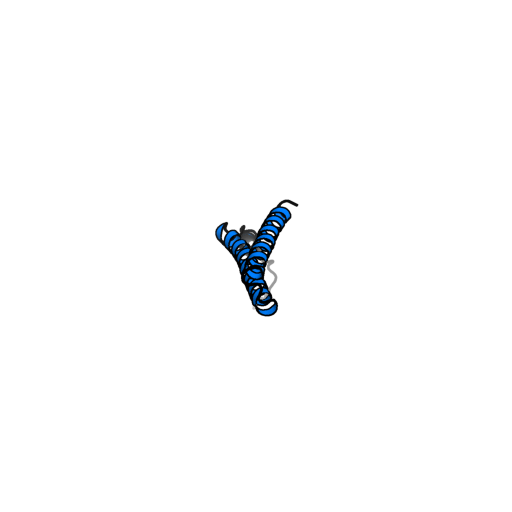0 0.513 1.662 1.00 90.56 92 VAL A C 1
ATOM 690 O O . VAL A 1 92 ? 12.727 0.531 1.213 1.00 90.56 92 VAL A O 1
ATOM 693 N N . ARG A 1 93 ? 10.994 -0.624 2.055 1.00 86.12 93 ARG A N 1
ATOM 694 C CA . ARG A 1 93 ? 11.638 -1.937 1.951 1.00 86.12 93 ARG A CA 1
ATOM 695 C C . ARG A 1 93 ? 11.930 -2.315 0.503 1.00 86.12 93 ARG A C 1
ATOM 697 O O . ARG A 1 93 ? 13.033 -2.779 0.222 1.00 86.12 93 ARG A O 1
ATOM 704 N N . ALA A 1 94 ? 10.980 -2.100 -0.403 1.00 85.25 94 ALA A N 1
ATOM 705 C CA . ALA A 1 94 ? 11.157 -2.414 -1.813 1.00 85.25 94 ALA A CA 1
ATOM 706 C C . ALA A 1 94 ? 12.260 -1.561 -2.456 1.00 85.25 94 ALA A C 1
ATOM 708 O O . ALA A 1 94 ? 13.133 -2.097 -3.139 1.00 85.25 94 ALA A O 1
ATOM 709 N N . VAL A 1 95 ? 12.295 -0.260 -2.156 1.00 85.94 95 VAL A N 1
ATOM 710 C CA . VAL A 1 95 ? 13.366 0.639 -2.612 1.00 85.94 95 VAL A CA 1
ATOM 711 C C . VAL A 1 95 ? 14.720 0.214 -2.042 1.00 85.94 95 VAL A C 1
ATOM 713 O O . VAL A 1 95 ? 15.708 0.170 -2.771 1.00 85.94 95 VAL A O 1
ATOM 716 N N . ARG A 1 96 ? 14.780 -0.167 -0.760 1.00 85.06 96 ARG A N 1
ATOM 717 C CA . ARG A 1 96 ? 16.021 -0.637 -0.131 1.00 85.06 96 ARG A CA 1
ATOM 718 C C . ARG A 1 96 ? 16.519 -1.954 -0.728 1.00 85.06 96 ARG A C 1
ATOM 720 O O . ARG A 1 96 ? 17.720 -2.123 -0.881 1.00 85.06 96 ARG A O 1
ATOM 727 N N . SER A 1 97 ? 15.613 -2.859 -1.102 1.00 77.94 97 SER A N 1
ATOM 728 C CA . SER A 1 97 ? 15.972 -4.124 -1.758 1.00 77.94 97 SER A CA 1
ATOM 729 C C . SER A 1 97 ? 16.541 -3.953 -3.169 1.00 77.94 97 SER A C 1
ATOM 731 O O . SER A 1 97 ? 17.187 -4.864 -3.659 1.00 77.94 97 SER A O 1
ATOM 733 N N . MET A 1 98 ? 16.336 -2.797 -3.813 1.00 73.62 98 MET A N 1
ATOM 734 C CA . MET A 1 98 ? 16.989 -2.473 -5.087 1.00 73.62 98 MET A CA 1
ATOM 735 C C . MET A 1 98 ? 18.432 -1.970 -4.922 1.00 73.62 98 MET A C 1
ATOM 737 O O . MET A 1 98 ? 19.152 -1.913 -5.912 1.00 73.62 98 MET A O 1
ATOM 741 N N . GLN A 1 99 ? 18.846 -1.562 -3.715 1.00 64.81 99 GLN A N 1
ATOM 742 C CA . GLN A 1 99 ? 20.183 -1.002 -3.455 1.00 64.81 99 GLN A CA 1
ATOM 743 C C . GLN A 1 99 ? 21.192 -2.024 -2.900 1.00 64.81 99 GLN A C 1
ATOM 745 O O . GLN A 1 99 ? 22.376 -1.700 -2.823 1.00 64.81 99 GLN A O 1
ATOM 750 N N . ASN A 1 100 ? 20.738 -3.221 -2.516 1.00 51.50 100 ASN A N 1
ATOM 751 C CA . ASN A 1 100 ? 21.557 -4.329 -2.007 1.00 51.50 100 ASN A CA 1
ATOM 752 C C . ASN A 1 100 ? 21.705 -5.425 -3.063 1.00 51.50 100 ASN A C 1
ATOM 754 O O . ASN A 1 100 ? 22.775 -6.068 -3.067 1.00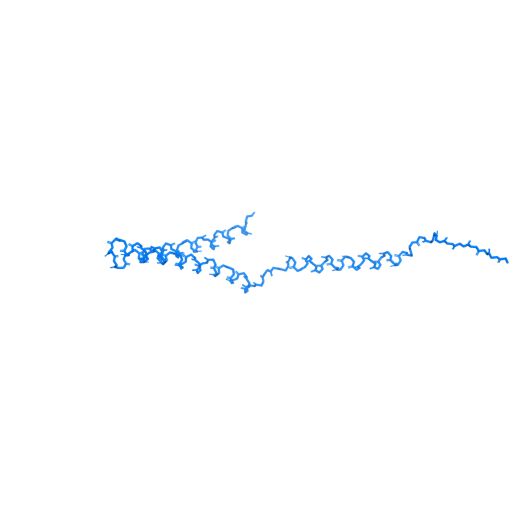 51.50 100 ASN A O 1
#